Protein AF-0000000074539397 (afdb_homodimer)

Solvent-accessible surface area (backbone atoms only — not comparable to full-atom values): 5744 Å² total; per-residue (Å²): 116,48,65,47,43,32,50,68,86,37,79,55,91,69,55,73,68,56,38,49,51,54,49,51,52,51,50,55,57,53,65,69,43,85,93,54,67,86,83,60,47,39,41,38,39,37,38,38,99,120,47,65,49,43,31,49,69,87,38,78,56,90,68,54,73,68,57,39,51,51,54,48,51,53,51,50,54,58,51,67,68,42,84,94,53,68,86,82,60,47,39,40,38,40,37,39,37,100

Foldseek 3Di:
DADWDDDPNRTDDDDPVVRVVVVVVVLVVQVVDPPDDNPDDDDDDDDDD/DADWDDDPRRTDDDDPVVRVVVVVVVLVVQVVDDPDDNPDDDDDDDDDD

Structure (mmCIF, N/CA/C/O backbone):
data_AF-0000000074539397-model_v1
#
loop_
_entity.id
_entity.type
_entity.pdbx_description
1 polymer 'Uncharacterized protein'
#
loop_
_atom_site.group_PDB
_atom_site.id
_atom_site.type_symbol
_atom_site.label_atom_id
_atom_site.label_alt_id
_atom_site.label_comp_id
_atom_site.label_asym_id
_atom_site.label_entity_id
_atom_site.label_seq_id
_atom_site.pdbx_PDB_ins_code
_atom_site.Cartn_x
_atom_site.Cartn_y
_atom_site.Cartn_z
_atom_site.occupancy
_atom_site.B_iso_or_equiv
_atom_site.auth_seq_id
_atom_site.auth_comp_id
_atom_site.auth_asym_id
_atom_site.auth_atom_id
_atom_site.pdbx_PDB_model_num
ATOM 1 N N . MET A 1 1 ? -13.664 0.756 5.773 1 89.62 1 MET A N 1
ATOM 2 C CA . MET A 1 1 ? -12.266 0.525 5.418 1 89.62 1 MET A CA 1
ATOM 3 C C . MET A 1 1 ? -11.352 1.499 6.152 1 89.62 1 MET A C 1
ATOM 5 O O . MET A 1 1 ? -11.656 2.691 6.246 1 89.62 1 MET A O 1
ATOM 9 N N . GLU A 1 2 ? -10.445 0.958 6.875 1 97 2 GLU A N 1
ATOM 10 C CA . GLU A 1 2 ? -9.477 1.747 7.621 1 97 2 GLU A CA 1
ATOM 11 C C . GLU A 1 2 ? -8.07 1.591 7.035 1 97 2 GLU A C 1
ATOM 13 O O . GLU A 1 2 ? -7.707 0.509 6.57 1 97 2 GLU A O 1
ATOM 18 N N . VAL A 1 3 ? -7.348 2.729 6.996 1 98.12 3 VAL A N 1
ATOM 19 C CA . VAL A 1 3 ? -5.977 2.705 6.496 1 98.12 3 VAL A CA 1
ATOM 20 C C . VAL A 1 3 ? -5.039 3.322 7.535 1 98.12 3 VAL A C 1
ATOM 22 O O . VAL A 1 3 ? -5.309 4.41 8.047 1 98.12 3 VAL A O 1
ATOM 25 N N . ARG A 1 4 ? -4.059 2.615 7.914 1 98.5 4 ARG A N 1
ATOM 26 C CA . ARG A 1 4 ? -2.982 3.164 8.727 1 98.5 4 ARG A CA 1
ATOM 27 C C . ARG A 1 4 ? -1.689 3.271 7.93 1 98.5 4 ARG A C 1
ATOM 29 O O . ARG A 1 4 ? -1.285 2.316 7.262 1 98.5 4 ARG A O 1
ATOM 36 N N . LEU A 1 5 ? -1.11 4.406 7.969 1 98.31 5 LEU A N 1
ATOM 37 C CA . LEU A 1 5 ? 0.131 4.672 7.25 1 98.31 5 LEU A CA 1
ATOM 38 C C . LEU A 1 5 ? 1.238 5.086 8.211 1 98.31 5 LEU A C 1
ATOM 40 O O . LEU A 1 5 ? 1.041 5.973 9.047 1 98.31 5 LEU A O 1
ATOM 44 N N . VAL A 1 6 ? 2.352 4.449 8.18 1 98.31 6 VAL A N 1
ATOM 45 C CA . VAL A 1 6 ? 3.547 4.805 8.938 1 98.31 6 VAL A CA 1
ATOM 46 C C . VAL A 1 6 ? 4.715 5.039 7.984 1 98.31 6 VAL A C 1
ATOM 48 O O . VAL A 1 6 ? 4.988 4.207 7.113 1 98.31 6 VAL A O 1
ATOM 51 N N . VAL A 1 7 ? 5.336 6.18 8.117 1 98.25 7 VAL A N 1
ATOM 52 C CA . VAL A 1 7 ? 6.508 6.504 7.316 1 98.25 7 VAL A CA 1
ATOM 53 C C . VAL A 1 7 ? 7.695 6.816 8.227 1 98.25 7 VAL A C 1
ATOM 55 O O . VAL A 1 7 ? 7.637 7.746 9.039 1 98.25 7 VAL A O 1
ATOM 58 N N . ASP A 1 8 ? 8.734 5.93 8.047 1 97.88 8 ASP A N 1
ATOM 59 C CA . ASP A 1 8 ? 9.945 6.09 8.836 1 97.88 8 ASP A CA 1
ATOM 60 C C . ASP A 1 8 ? 9.633 6.168 10.328 1 97.88 8 ASP A C 1
ATOM 62 O O . ASP A 1 8 ? 10.164 7.023 11.039 1 97.88 8 ASP A O 1
ATOM 66 N N . GLY A 1 9 ? 8.672 5.289 10.656 1 97.25 9 GLY A N 1
ATOM 67 C CA . GLY A 1 9 ? 8.367 5.121 12.07 1 97.25 9 GLY A CA 1
ATOM 68 C C . GLY A 1 9 ? 7.359 6.125 12.586 1 97.25 9 GLY A C 1
ATOM 69 O O . GLY A 1 9 ? 6.938 6.055 13.742 1 97.25 9 GLY A O 1
ATOM 70 N N . GLU A 1 10 ? 6.938 7.07 11.758 1 96.38 10 GLU A N 1
ATOM 71 C CA . GLU A 1 10 ? 5.973 8.086 12.164 1 96.38 10 GLU A CA 1
ATOM 72 C C . GLU A 1 10 ? 4.586 7.797 11.602 1 96.38 10 GLU A C 1
ATOM 74 O O . GLU A 1 10 ? 4.434 7.586 10.391 1 96.38 10 GLU A O 1
ATOM 79 N N . ASP A 1 11 ? 3.604 7.887 12.453 1 97.19 11 ASP A N 1
ATOM 80 C CA . ASP A 1 11 ? 2.221 7.75 12.008 1 97.19 11 ASP A CA 1
ATOM 81 C C . ASP A 1 11 ? 1.773 8.977 11.219 1 97.19 11 ASP A C 1
ATOM 83 O O . ASP A 1 11 ? 1.992 10.109 11.656 1 97.19 11 ASP A O 1
ATOM 87 N N . ILE A 1 12 ? 1.169 8.734 10.031 1 97.25 12 ILE A N 1
ATOM 88 C CA . ILE A 1 12 ? 0.697 9.828 9.195 1 97.25 12 ILE A CA 1
ATOM 89 C C . ILE A 1 12 ? -0.818 9.969 9.328 1 97.25 12 ILE A C 1
ATOM 91 O O . ILE A 1 12 ? -1.561 9.016 9.078 1 97.25 12 ILE A O 1
ATOM 95 N N . GLU A 1 13 ? -1.29 11.117 9.797 1 95.25 13 GLU A N 1
ATOM 96 C CA . GLU A 1 13 ? -2.719 11.406 9.836 1 95.25 13 GLU A CA 1
ATOM 97 C C . GLU A 1 13 ? -3.281 11.625 8.438 1 95.25 13 GLU A C 1
ATOM 99 O O . GLU A 1 13 ? -2.689 12.344 7.629 1 95.25 13 GLU A O 1
ATOM 104 N N . MET A 1 14 ? -4.367 10.945 8.125 1 94.75 14 MET A N 1
ATOM 10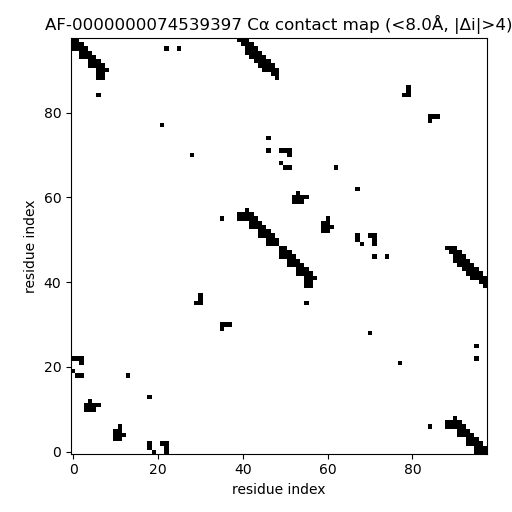5 C CA . MET A 1 14 ? -5.027 11.086 6.828 1 94.75 14 MET A CA 1
ATOM 106 C C . MET A 1 14 ? -6.492 11.477 7.004 1 94.75 14 MET A C 1
ATOM 108 O O . MET A 1 14 ? -7.16 10.992 7.922 1 94.75 14 MET A O 1
ATOM 112 N N . ASN A 1 15 ? -6.895 12.375 6.082 1 94.88 15 ASN A N 1
ATOM 113 C CA . ASN A 1 15 ? -8.328 12.656 6.094 1 94.88 15 ASN A CA 1
ATOM 114 C C . ASN A 1 15 ? -9.109 11.594 5.32 1 94.88 15 ASN A C 1
ATOM 116 O O . ASN A 1 15 ? -8.516 10.664 4.762 1 94.88 15 ASN A O 1
ATOM 120 N N . GLU A 1 16 ? -10.438 11.711 5.266 1 96.19 16 GLU A N 1
ATOM 121 C CA . GLU A 1 16 ? -11.305 10.68 4.707 1 96.19 16 GLU A CA 1
ATOM 122 C C . GLU A 1 16 ? -11.031 10.469 3.221 1 96.19 16 GLU A C 1
ATOM 124 O O . GLU A 1 16 ? -11.039 9.344 2.732 1 96.19 16 GLU A O 1
ATOM 129 N N . PHE A 1 17 ? -10.766 11.539 2.535 1 96.44 17 PHE A N 1
ATOM 130 C CA . PHE A 1 17 ? -10.508 11.453 1.101 1 96.44 17 PHE A CA 1
ATOM 131 C C . PHE A 1 17 ? -9.242 10.656 0.821 1 96.44 17 PHE A C 1
ATOM 133 O O . PHE A 1 17 ? -9.25 9.719 0.024 1 96.44 17 PHE A O 1
ATOM 140 N N . VAL A 1 18 ? -8.156 10.953 1.493 1 96.06 18 VAL A N 1
ATOM 141 C CA . VAL A 1 18 ? -6.871 10.289 1.298 1 96.06 18 VAL A CA 1
ATOM 142 C C . VAL A 1 18 ? -6.988 8.812 1.672 1 96.06 18 VAL A C 1
ATOM 144 O O . VAL A 1 18 ? -6.543 7.938 0.923 1 96.06 18 VAL A O 1
ATOM 147 N N . THR A 1 19 ? -7.637 8.602 2.83 1 97.5 19 THR A N 1
ATOM 148 C CA . THR A 1 19 ? -7.848 7.23 3.291 1 97.5 19 THR A CA 1
ATOM 149 C C . THR A 1 19 ? -8.578 6.41 2.229 1 97.5 19 THR A C 1
ATOM 151 O O . THR A 1 19 ? -8.195 5.273 1.943 1 97.5 19 THR A O 1
ATOM 154 N N . LYS A 1 20 ? -9.555 6.965 1.607 1 97.38 20 LYS A N 1
ATOM 155 C CA . LYS A 1 20 ? -10.328 6.273 0.582 1 97.38 20 LYS A CA 1
ATOM 156 C C . LYS A 1 20 ? -9.477 5.977 -0.646 1 97.38 20 LYS A C 1
ATOM 158 O O . LYS A 1 20 ? -9.531 4.875 -1.198 1 97.38 20 LYS A O 1
ATOM 163 N N . VAL A 1 21 ? -8.68 6.941 -1.057 1 97.19 21 VAL A N 1
ATOM 164 C CA . VAL A 1 21 ? -7.832 6.77 -2.229 1 97.19 21 VAL A CA 1
ATOM 165 C C . VAL A 1 21 ? -6.836 5.637 -1.984 1 97.19 21 VAL A C 1
ATOM 167 O O . VAL A 1 21 ? -6.746 4.699 -2.779 1 97.19 21 VAL A O 1
ATOM 170 N N . PHE A 1 22 ? -6.074 5.66 -0.855 1 97.94 22 PHE A N 1
ATOM 171 C CA . PHE A 1 22 ? -5.09 4.637 -0.524 1 97.94 22 PHE A CA 1
ATOM 172 C C . PHE A 1 22 ? -5.746 3.264 -0.439 1 97.94 22 PHE A C 1
ATOM 174 O O . PHE A 1 22 ? -5.246 2.293 -1.009 1 97.94 22 PHE A O 1
ATOM 181 N N . GLY A 1 23 ? -6.914 3.205 0.245 1 98.06 23 GLY A N 1
ATOM 182 C CA . GLY A 1 23 ? -7.633 1.946 0.359 1 98.06 23 GLY A CA 1
ATOM 183 C C . GLY A 1 23 ? -8.008 1.349 -0.984 1 98.06 23 GLY A C 1
ATOM 184 O O . GLY A 1 23 ? -7.801 0.155 -1.217 1 98.06 23 GLY A O 1
ATOM 185 N N . ARG A 1 24 ? -8.492 2.199 -1.854 1 97.75 24 ARG A N 1
ATOM 186 C CA . ARG A 1 24 ? -8.945 1.729 -3.162 1 97.75 24 ARG A CA 1
ATOM 187 C C . ARG A 1 24 ? -7.762 1.284 -4.02 1 97.75 24 ARG A C 1
ATOM 189 O O . ARG A 1 24 ? -7.836 0.264 -4.707 1 97.75 24 ARG A O 1
ATOM 196 N N . VAL A 1 25 ? -6.652 2.02 -3.936 1 97.81 25 VAL A N 1
ATOM 197 C CA . VAL A 1 25 ? -5.492 1.691 -4.754 1 97.81 25 VAL A CA 1
ATOM 198 C C . VAL A 1 25 ? -4.879 0.375 -4.281 1 97.81 25 VAL A C 1
ATOM 200 O O . VAL A 1 25 ? -4.562 -0.498 -5.09 1 97.81 25 VAL A O 1
ATOM 203 N N . ILE A 1 26 ? -4.805 0.132 -2.945 1 97.62 26 ILE A N 1
ATOM 204 C CA . ILE A 1 26 ? -4.227 -1.089 -2.393 1 97.62 26 ILE A CA 1
ATOM 205 C C . ILE A 1 26 ? -5.125 -2.279 -2.721 1 97.62 26 ILE A C 1
ATOM 207 O O . ILE A 1 26 ? -4.637 -3.346 -3.104 1 97.62 26 ILE A O 1
ATOM 211 N N . GLU A 1 27 ? -6.422 -2.061 -2.611 1 97.25 27 GLU A N 1
ATOM 212 C CA . GLU A 1 27 ? -7.367 -3.107 -2.992 1 97.25 27 GLU A CA 1
ATOM 213 C C . GLU A 1 27 ? -7.18 -3.514 -4.453 1 97.25 27 GLU A C 1
ATOM 215 O O . GLU A 1 27 ? -7.168 -4.703 -4.773 1 97.25 27 GLU A O 1
ATOM 220 N N . ALA A 1 28 ? -7.043 -2.533 -5.289 1 96.94 28 ALA A N 1
ATOM 221 C CA . ALA A 1 28 ? -6.832 -2.805 -6.707 1 96.94 28 ALA A CA 1
ATOM 222 C C . ALA A 1 28 ? -5.547 -3.6 -6.93 1 96.94 28 ALA A C 1
ATOM 224 O O . ALA A 1 28 ? -5.543 -4.598 -7.656 1 96.94 28 ALA A O 1
ATOM 225 N N . LEU A 1 29 ? -4.445 -3.266 -6.258 1 97.12 29 LEU A N 1
ATOM 226 C CA . LEU A 1 29 ? -3.17 -3.959 -6.395 1 97.12 29 LEU A CA 1
ATOM 227 C C . LEU A 1 29 ? -3.289 -5.41 -5.938 1 97.12 29 LEU A C 1
ATOM 229 O O . LEU A 1 29 ? -2.902 -6.328 -6.664 1 97.12 29 LEU A O 1
ATOM 233 N N . VAL A 1 30 ? -3.908 -5.668 -4.836 1 96.69 30 VAL A N 1
ATOM 234 C CA . VAL A 1 30 ? -4.004 -6.996 -4.234 1 96.69 30 VAL A CA 1
ATOM 235 C C . VAL A 1 30 ? -4.895 -7.891 -5.09 1 96.69 30 VAL A C 1
ATOM 237 O O . VAL A 1 30 ? -4.645 -9.094 -5.215 1 96.69 30 VAL A O 1
ATOM 240 N N . SER A 1 31 ? -5.844 -7.289 -5.73 1 95.69 31 SER A N 1
ATOM 241 C CA . SER A 1 31 ? -6.812 -8.047 -6.516 1 95.69 31 SER A CA 1
ATOM 242 C C . SER A 1 31 ? -6.172 -8.617 -7.781 1 95.69 31 SER A C 1
ATOM 244 O O . SER A 1 31 ? -6.734 -9.5 -8.422 1 95.69 31 SER A O 1
ATOM 246 N N . THR A 1 32 ? -4.941 -8.125 -8.109 1 92.69 32 THR A N 1
ATOM 247 C CA . THR A 1 32 ? -4.254 -8.617 -9.297 1 92.69 32 THR A CA 1
ATOM 248 C C . THR A 1 32 ? -3.438 -9.867 -8.977 1 92.69 32 THR A C 1
ATOM 250 O O . THR A 1 32 ? -2.996 -10.578 -9.883 1 92.69 32 THR A O 1
ATOM 253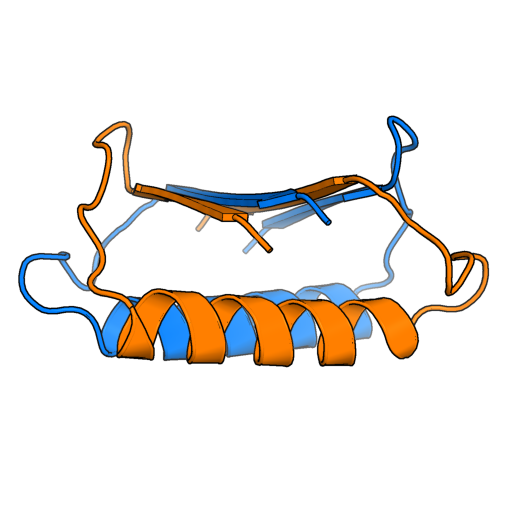 N N . LEU A 1 33 ? -3.178 -10.156 -7.793 1 94.62 33 LEU A N 1
ATOM 254 C CA . LEU A 1 33 ? -2.303 -11.242 -7.371 1 94.62 33 LEU A CA 1
ATOM 255 C C . LEU A 1 33 ? -3.021 -12.586 -7.449 1 94.62 33 LEU A C 1
ATOM 257 O O . LEU A 1 33 ? -4.176 -12.703 -7.031 1 94.62 33 LEU A O 1
ATOM 261 N N . LYS A 1 34 ? -2.252 -13.445 -8.039 1 90.25 34 LYS A N 1
ATOM 262 C CA . LYS A 1 34 ? -2.752 -14.82 -8.031 1 90.25 34 LYS A CA 1
ATOM 263 C C . LYS A 1 34 ? -2.633 -15.438 -6.645 1 90.25 34 LYS A C 1
ATOM 265 O O . LYS A 1 34 ? -1.664 -15.188 -5.922 1 90.25 34 LYS A O 1
ATOM 270 N N . GLY A 1 35 ? -3.703 -16.125 -6.141 1 90.06 35 GLY A N 1
ATOM 271 C CA . GLY A 1 35 ? -3.607 -16.875 -4.895 1 90.06 35 GLY A CA 1
ATOM 272 C C . GLY A 1 35 ? -4.125 -16.109 -3.695 1 90.06 35 GLY A C 1
ATOM 273 O O . GLY A 1 35 ? -4.082 -16.594 -2.566 1 90.06 35 GLY A O 1
ATOM 274 N N . VAL A 1 36 ? -4.461 -14.875 -3.988 1 94.44 36 VAL A N 1
ATOM 275 C CA . VAL A 1 36 ? -5.023 -14.078 -2.902 1 94.44 36 VAL A CA 1
ATOM 276 C C . VAL A 1 36 ? -6.543 -14.023 -3.041 1 94.44 36 VAL A C 1
ATOM 278 O O . VAL A 1 36 ? -7.066 -13.688 -4.105 1 94.44 36 VAL A O 1
ATOM 281 N N . ASP A 1 37 ? -7.211 -14.344 -1.965 1 93.44 37 ASP A N 1
ATOM 282 C CA . ASP A 1 37 ? -8.672 -14.289 -1.953 1 93.44 37 ASP A CA 1
ATOM 283 C C . ASP A 1 37 ? -9.172 -12.852 -2.025 1 93.44 37 ASP A C 1
ATOM 285 O O . ASP A 1 37 ? -8.602 -11.961 -1.398 1 93.44 37 ASP A O 1
ATOM 289 N N . GLU A 1 38 ? -10.219 -12.617 -2.771 1 93.12 38 GLU A N 1
ATOM 290 C CA . GLU A 1 38 ? -10.797 -11.289 -2.93 1 93.12 38 GLU A CA 1
ATOM 291 C C . GLU A 1 38 ? -11.445 -10.805 -1.634 1 93.12 38 GLU A C 1
ATOM 293 O O . GLU A 1 38 ? -11.625 -9.602 -1.434 1 93.12 38 GLU A O 1
ATOM 298 N N . ASP A 1 39 ? -11.852 -11.75 -0.83 1 95.88 39 ASP A N 1
ATOM 299 C CA . ASP A 1 39 ? -12.547 -11.391 0.403 1 95.88 39 ASP A CA 1
ATOM 300 C C . ASP A 1 39 ? -11.562 -11.25 1.564 1 95.88 39 ASP A C 1
ATOM 302 O O . ASP A 1 39 ? -11.891 -11.586 2.705 1 95.88 39 ASP A O 1
ATOM 306 N N . TRP A 1 40 ? -10.406 -10.828 1.252 1 97.19 40 TRP A N 1
ATOM 307 C CA . TRP A 1 40 ? -9.414 -10.602 2.301 1 97.19 40 TRP A CA 1
ATOM 308 C C . TRP A 1 40 ? -9.922 -9.578 3.311 1 97.19 40 TRP A C 1
ATOM 310 O O . TRP A 1 40 ? -10.75 -8.727 2.98 1 97.19 40 TRP A O 1
ATOM 320 N N . ASP A 1 41 ? -9.438 -9.562 4.621 1 98.19 41 ASP A N 1
ATOM 321 C CA . ASP A 1 41 ? -9.836 -8.648 5.684 1 98.19 41 ASP A CA 1
ATOM 322 C C . ASP A 1 41 ? -8.734 -7.629 5.98 1 98.19 41 ASP A C 1
ATOM 324 O O . ASP A 1 41 ? -9.016 -6.453 6.215 1 98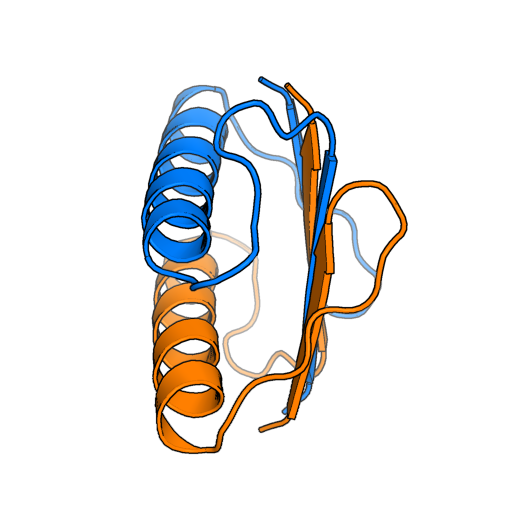.19 41 ASP A O 1
ATOM 328 N N . ILE A 1 42 ? -7.484 -8.141 6.02 1 98.56 42 ILE A N 1
ATOM 329 C CA . ILE A 1 42 ? -6.379 -7.27 6.398 1 98.56 42 ILE A CA 1
ATOM 330 C C . ILE A 1 42 ? -5.242 -7.406 5.387 1 98.56 42 ILE A C 1
ATOM 332 O O . ILE A 1 42 ? -4.891 -8.523 4.984 1 98.56 42 ILE A O 1
ATOM 336 N N . VAL A 1 43 ? -4.695 -6.27 4.828 1 98.56 43 VAL A N 1
ATOM 337 C CA . VAL A 1 43 ? -3.508 -6.227 3.979 1 98.56 43 VAL A CA 1
ATOM 338 C C . VAL A 1 43 ? -2.426 -5.379 4.645 1 98.56 43 VAL A C 1
ATOM 340 O O . VAL A 1 43 ? -2.703 -4.285 5.141 1 98.56 43 VAL A O 1
ATOM 343 N N . GLN A 1 44 ? -1.243 -5.863 4.75 1 98.56 44 GLN A N 1
ATOM 344 C CA . GLN A 1 44 ? -0.082 -5.117 5.223 1 98.56 44 GLN A CA 1
ATOM 345 C C . GLN A 1 44 ? 1.012 -5.07 4.16 1 98.56 44 GLN A C 1
ATOM 347 O O . GLN A 1 44 ? 1.398 -6.105 3.613 1 98.56 44 GLN A O 1
ATOM 352 N N . ILE A 1 45 ? 1.408 -3.957 3.82 1 98.75 45 ILE A N 1
ATOM 353 C CA . ILE A 1 45 ? 2.477 -3.754 2.848 1 98.75 45 ILE A CA 1
ATOM 354 C C . ILE A 1 45 ? 3.633 -3 3.504 1 98.75 45 ILE A C 1
ATOM 356 O O . ILE A 1 45 ? 3.418 -2.012 4.207 1 98.75 45 ILE A O 1
ATOM 360 N N . GLU A 1 46 ? 4.766 -3.467 3.336 1 98.75 46 GLU A N 1
ATOM 361 C CA . GLU A 1 46 ? 5.98 -2.771 3.748 1 98.75 46 GLU A CA 1
ATOM 362 C C . GLU A 1 46 ? 6.914 -2.541 2.562 1 98.75 46 GLU A C 1
ATOM 364 O O . GLU A 1 46 ? 7.25 -3.479 1.837 1 98.75 46 GLU A O 1
ATOM 369 N N . VAL A 1 47 ? 7.25 -1.329 2.369 1 98.5 47 VAL A N 1
ATOM 370 C CA . VAL A 1 47 ? 8.172 -0.952 1.305 1 98.5 47 VAL A CA 1
ATOM 371 C C . VAL A 1 47 ? 9.438 -0.349 1.908 1 98.5 47 VAL A C 1
ATOM 373 O O . VAL A 1 47 ? 9.367 0.609 2.682 1 98.5 47 VAL A O 1
ATOM 376 N N . VAL A 1 48 ? 10.57 -0.99 1.524 1 98.12 48 VAL A N 1
ATOM 377 C CA . VAL A 1 48 ? 11.852 -0.542 2.047 1 98.12 48 VAL A CA 1
ATOM 378 C C . VAL A 1 48 ? 12.766 -0.128 0.894 1 98.12 48 VAL A C 1
ATOM 380 O O . VAL A 1 48 ? 12.977 -0.9 -0.044 1 98.12 48 VAL A O 1
ATOM 383 N N . ARG A 1 49 ? 13.258 1.145 0.963 1 94.25 49 ARG A N 1
ATOM 384 C CA . ARG A 1 49 ? 14.211 1.64 -0.027 1 94.25 49 ARG A CA 1
ATOM 385 C C . ARG A 1 49 ? 15.648 1.352 0.402 1 94.25 49 ARG A C 1
ATOM 387 O O . ARG A 1 49 ? 15.938 1.256 1.597 1 94.25 49 ARG A O 1
ATOM 394 N N . MET B 1 1 ? 14.906 -1.716 -3.822 1 89.94 1 MET B N 1
ATOM 395 C CA . MET B 1 1 ? 13.586 -1.585 -3.211 1 89.94 1 MET B CA 1
ATOM 396 C C . MET B 1 1 ? 12.992 -2.955 -2.906 1 89.94 1 MET B C 1
ATOM 398 O O . MET B 1 1 ? 13.062 -3.867 -3.73 1 89.94 1 MET B O 1
ATOM 402 N N . GLU B 1 2 ? 12.664 -3.15 -1.682 1 97 2 GLU B N 1
ATOM 403 C CA . GLU B 1 2 ? 12.047 -4.395 -1.227 1 97 2 GLU B CA 1
ATOM 404 C C . GLU B 1 2 ? 10.594 -4.172 -0.81 1 97 2 GLU B C 1
ATOM 406 O O . GLU B 1 2 ? 10.258 -3.129 -0.249 1 97 2 GLU B O 1
ATOM 411 N N . VAL B 1 3 ? 9.742 -5.16 -1.182 1 98.19 3 VAL B N 1
ATOM 412 C CA . VAL B 1 3 ? 8.336 -5.09 -0.803 1 98.19 3 VAL B CA 1
ATOM 413 C C . VAL B 1 3 ? 7.926 -6.375 -0.092 1 98.19 3 VAL B C 1
ATOM 415 O O . VAL B 1 3 ? 8.211 -7.477 -0.572 1 98.19 3 VAL B O 1
ATOM 418 N N . ARG B 1 4 ? 7.41 -6.25 1.06 1 98.5 4 ARG B N 1
ATOM 419 C CA . ARG B 1 4 ? 6.789 -7.375 1.749 1 98.5 4 ARG B CA 1
ATOM 420 C C . ARG B 1 4 ? 5.277 -7.207 1.823 1 98.5 4 ARG B C 1
ATOM 422 O O . ARG B 1 4 ? 4.785 -6.141 2.205 1 98.5 4 ARG B O 1
ATOM 429 N N . LEU B 1 5 ? 4.59 -8.195 1.429 1 98.31 5 LEU B N 1
ATOM 430 C CA . LEU B 1 5 ? 3.131 -8.188 1.431 1 98.31 5 LEU B CA 1
ATOM 431 C C . LEU B 1 5 ? 2.582 -9.305 2.311 1 98.31 5 LEU B C 1
ATOM 433 O O . LEU B 1 5 ? 2.99 -10.461 2.18 1 98.31 5 LEU B O 1
ATOM 437 N N . VAL B 1 6 ? 1.743 -9 3.234 1 98.31 6 VAL B N 1
ATOM 438 C CA . VAL B 1 6 ? 1.028 -9.969 4.066 1 98.31 6 VAL B CA 1
ATOM 439 C C . VAL B 1 6 ? -0.478 -9.773 3.906 1 98.31 6 VAL B C 1
ATOM 441 O O . VAL B 1 6 ? -0.979 -8.648 4.016 1 98.31 6 VAL B O 1
ATOM 444 N N . VAL B 1 7 ? -1.16 -10.852 3.594 1 98.25 7 VAL B N 1
ATOM 445 C CA . VAL B 1 7 ? -2.613 -10.82 3.469 1 98.25 7 VAL B CA 1
ATOM 446 C C . VAL B 1 7 ? -3.234 -11.844 4.422 1 98.25 7 VAL B C 1
ATOM 448 O O . VAL B 1 7 ? -2.961 -13.039 4.324 1 98.25 7 VAL B O 1
ATOM 451 N N . ASP B 1 8 ? -4.039 -11.25 5.363 1 97.88 8 ASP B N 1
ATOM 452 C CA . ASP B 1 8 ? -4.723 -12.086 6.348 1 97.88 8 ASP B CA 1
ATOM 453 C C . ASP B 1 8 ? -3.74 -13.008 7.062 1 97.88 8 ASP B C 1
ATOM 455 O O . ASP B 1 8 ? -4.008 -14.203 7.23 1 97.88 8 ASP B O 1
ATOM 459 N N . GLY B 1 9 ? -2.602 -12.359 7.336 1 97.25 9 GLY B N 1
ATOM 460 C CA . GLY B 1 9 ? -1.621 -13.047 8.156 1 97.25 9 GLY B CA 1
ATOM 461 C C . GLY B 1 9 ? -0.694 -13.945 7.359 1 97.25 9 GLY B C 1
ATOM 462 O O . GLY B 1 9 ? 0.241 -14.531 7.914 1 97.25 9 GLY B O 1
ATOM 463 N N . GLU B 1 10 ? -0.91 -14.094 6.082 1 96.5 10 GLU B N 1
ATOM 464 C CA . GLU B 1 10 ? -0.08 -14.938 5.23 1 96.5 10 GLU B CA 1
ATOM 465 C C . GLU B 1 10 ? 0.875 -14.109 4.383 1 96.5 10 GLU B C 1
ATOM 467 O O . GLU B 1 10 ? 0.453 -13.172 3.701 1 96.5 10 GLU B O 1
ATOM 472 N N . ASP B 1 11 ? 2.109 -14.508 4.379 1 97.19 11 ASP B N 1
ATOM 473 C CA . ASP B 1 11 ? 3.092 -13.867 3.51 1 97.19 11 ASP B CA 1
ATOM 474 C C . ASP B 1 11 ? 2.859 -14.242 2.049 1 97.19 11 ASP B C 1
ATOM 476 O O . ASP B 1 11 ? 2.684 -15.422 1.728 1 97.19 11 ASP B O 1
ATOM 480 N N . ILE B 1 12 ? 2.846 -13.211 1.157 1 97.25 12 ILE B N 1
ATOM 481 C CA . ILE B 1 12 ? 2.629 -13.445 -0.266 1 97.25 12 ILE B CA 1
ATOM 482 C C . ILE B 1 12 ? 3.957 -13.352 -1.013 1 97.25 12 ILE B C 1
ATOM 484 O O . ILE B 1 12 ? 4.645 -12.328 -0.942 1 97.25 12 ILE B O 1
ATOM 488 N N . GLU B 1 13 ? 4.359 -14.422 -1.688 1 95.19 13 GLU B N 1
ATOM 489 C CA . 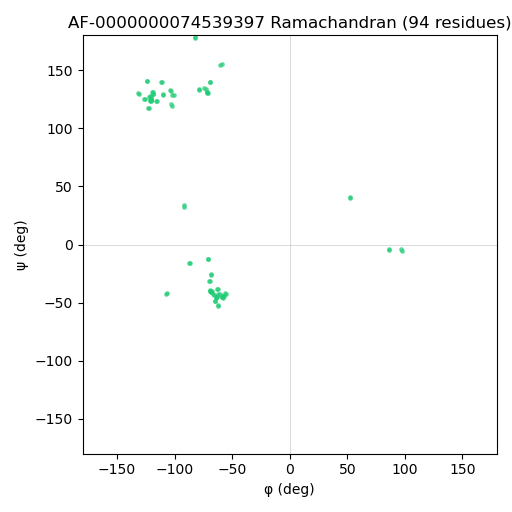GLU B 1 13 ? 5.543 -14.406 -2.545 1 95.19 13 GLU B CA 1
ATOM 490 C C . GLU B 1 13 ? 5.289 -13.594 -3.814 1 9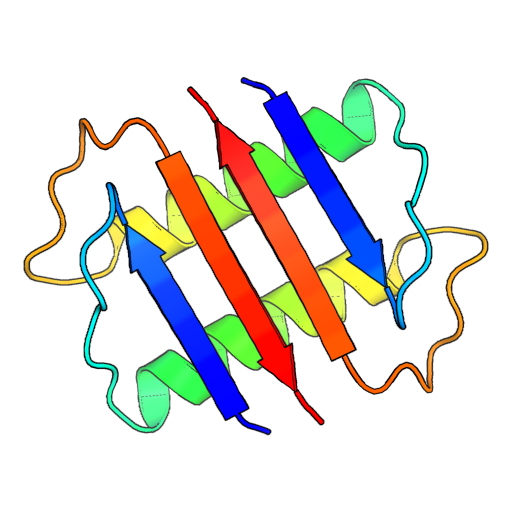5.19 13 GLU B C 1
ATOM 492 O O . GLU B 1 13 ? 4.25 -13.75 -4.457 1 95.19 13 GLU B O 1
ATOM 497 N N . MET B 1 14 ? 6.199 -12.688 -4.113 1 94.81 14 MET B N 1
ATOM 498 C CA . MET B 1 14 ? 6.102 -11.875 -5.32 1 94.81 14 MET B CA 1
ATOM 499 C C . MET B 1 14 ? 7.359 -12.008 -6.172 1 94.81 14 MET B C 1
ATOM 501 O O . MET B 1 14 ? 8.469 -12.094 -5.641 1 94.81 14 MET B O 1
ATOM 505 N N . ASN B 1 15 ? 7.07 -12.047 -7.488 1 94.75 15 ASN B N 1
ATOM 506 C CA . ASN B 1 15 ? 8.242 -12 -8.359 1 94.75 15 ASN B CA 1
ATOM 507 C C . ASN B 1 15 ? 8.734 -10.57 -8.562 1 94.75 15 ASN B C 1
ATOM 509 O O . ASN B 1 15 ? 8.141 -9.625 -8.039 1 94.75 15 ASN B O 1
ATOM 513 N N . GLU B 1 16 ? 9.828 -10.383 -9.297 1 96.25 16 GLU B N 1
ATOM 514 C CA . GLU B 1 16 ? 10.492 -9.086 -9.438 1 96.25 16 GLU B CA 1
ATOM 515 C C . GLU B 1 16 ? 9.578 -8.062 -10.086 1 96.25 16 GLU B C 1
ATOM 517 O O . GLU B 1 16 ? 9.562 -6.891 -9.695 1 96.25 16 GLU B O 1
ATOM 522 N N . PHE B 1 17 ? 8.82 -8.492 -11.039 1 96.31 17 PHE B N 1
ATOM 523 C CA . PHE B 1 17 ? 7.922 -7.586 -11.75 1 96.31 17 PHE B CA 1
ATOM 524 C C . PHE B 1 17 ? 6.852 -7.043 -10.812 1 96.31 17 PHE B C 1
ATOM 526 O O . PHE B 1 17 ? 6.648 -5.828 -10.727 1 96.31 17 PHE B O 1
ATOM 533 N N . VAL B 1 18 ? 6.195 -7.879 -10.047 1 96.12 18 VAL B N 1
ATOM 534 C CA . VAL B 1 18 ? 5.129 -7.488 -9.133 1 96.12 18 VAL B CA 1
ATOM 535 C C . VAL B 1 18 ? 5.688 -6.57 -8.047 1 96.12 18 VAL B C 1
ATOM 537 O O . VAL B 1 18 ? 5.109 -5.527 -7.75 1 96.12 18 VAL B O 1
ATOM 540 N N . THR B 1 19 ? 6.844 -7.016 -7.52 1 97.44 19 THR B N 1
ATOM 541 C CA . THR B 1 19 ? 7.508 -6.219 -6.496 1 97.44 19 THR B CA 1
ATOM 542 C C . THR B 1 19 ? 7.766 -4.801 -6.996 1 97.44 19 THR B C 1
ATOM 544 O O . THR B 1 19 ? 7.512 -3.828 -6.281 1 97.44 19 THR B O 1
ATOM 547 N N . LYS B 1 20 ? 8.203 -4.648 -8.203 1 97.38 20 LYS B N 1
ATOM 548 C CA . LYS B 1 20 ? 8.5 -3.342 -8.789 1 97.38 20 LYS B CA 1
ATOM 549 C C . LY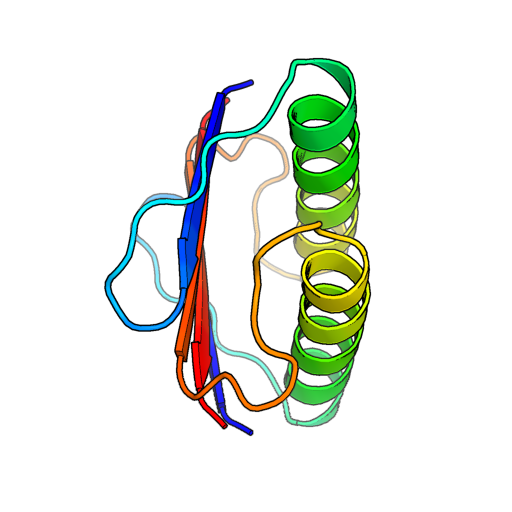S B 1 20 ? 7.227 -2.512 -8.938 1 97.38 20 LYS B C 1
ATOM 551 O O . LYS B 1 20 ? 7.215 -1.32 -8.625 1 97.38 20 LYS B O 1
ATOM 556 N N . VAL B 1 21 ? 6.16 -3.148 -9.398 1 97.19 21 VAL B N 1
ATOM 557 C CA . VAL B 1 21 ? 4.895 -2.449 -9.602 1 97.19 21 VAL B CA 1
ATOM 558 C C . VAL B 1 21 ? 4.379 -1.923 -8.258 1 97.19 21 VAL B C 1
ATOM 560 O O . VAL B 1 21 ? 4.09 -0.732 -8.125 1 97.19 21 VAL B O 1
ATOM 563 N N . PHE B 1 22 ? 4.266 -2.775 -7.227 1 97.94 22 PHE B N 1
ATOM 564 C CA . PHE B 1 22 ? 3.783 -2.381 -5.91 1 97.94 22 PHE B CA 1
ATOM 565 C C . PHE B 1 22 ? 4.645 -1.265 -5.328 1 97.94 22 PHE B C 1
ATOM 567 O O . PHE B 1 22 ? 4.121 -0.266 -4.832 1 97.94 22 PHE B O 1
ATOM 574 N N . GLY B 1 23 ? 5.973 -1.432 -5.426 1 98.06 23 GLY B N 1
ATOM 575 C CA . GLY B 1 23 ? 6.879 -0.408 -4.93 1 98.06 23 GLY B CA 1
ATOM 576 C C . GLY B 1 23 ? 6.652 0.949 -5.57 1 98.06 23 GLY B C 1
ATOM 577 O O . GLY B 1 23 ? 6.586 1.965 -4.875 1 98.06 23 GLY B O 1
ATOM 578 N N . ARG B 1 24 ? 6.488 0.953 -6.863 1 97.81 24 ARG B N 1
ATOM 579 C CA . ARG B 1 24 ? 6.32 2.203 -7.598 1 97.81 24 ARG B CA 1
ATOM 580 C C . ARG B 1 24 ? 4.977 2.85 -7.273 1 97.81 24 ARG B C 1
ATOM 582 O O . ARG B 1 24 ? 4.895 4.07 -7.105 1 97.81 24 ARG B O 1
ATOM 589 N N . VAL B 1 25 ? 3.934 2.023 -7.156 1 97.81 25 VAL B N 1
ATOM 590 C CA . VAL B 1 25 ? 2.605 2.562 -6.887 1 97.81 25 VAL B CA 1
ATOM 591 C C . VAL B 1 25 ? 2.562 3.16 -5.484 1 97.81 25 VAL B C 1
ATOM 593 O O . VAL B 1 25 ? 2.062 4.27 -5.289 1 97.81 25 VAL B O 1
ATOM 596 N N . ILE B 1 26 ? 3.197 2.502 -4.473 1 97.62 26 ILE B N 1
ATOM 597 C CA . ILE B 1 26 ? 3.205 2.984 -3.096 1 97.62 26 ILE B CA 1
ATOM 598 C C . ILE B 1 26 ? 4.031 4.262 -3 1 97.62 26 ILE B C 1
ATOM 600 O O . ILE B 1 26 ? 3.631 5.223 -2.34 1 97.62 26 ILE B O 1
ATOM 604 N N . GLU B 1 27 ? 5.152 4.27 -3.697 1 97.25 27 GLU B N 1
ATOM 605 C CA . GLU B 1 27 ? 5.965 5.48 -3.75 1 97.25 27 GLU B CA 1
ATOM 606 C C . GLU B 1 27 ? 5.168 6.656 -4.309 1 97.25 27 GLU B C 1
ATOM 608 O O . GLU B 1 27 ? 5.223 7.762 -3.768 1 97.25 27 GLU B O 1
ATOM 613 N N . ALA B 1 28 ? 4.445 6.402 -5.355 1 97 28 ALA B N 1
ATOM 614 C CA . ALA B 1 28 ? 3.623 7.449 -5.961 1 97 28 ALA B CA 1
ATOM 615 C C . ALA B 1 28 ? 2.566 7.953 -4.984 1 97 28 ALA B C 1
ATOM 617 O O . ALA B 1 28 ? 2.393 9.164 -4.816 1 97 28 ALA B O 1
ATOM 618 N N . LEU B 1 29 ? 1.901 7.062 -4.234 1 97.19 29 LEU B N 1
ATOM 619 C CA . LEU B 1 29 ? 0.875 7.438 -3.27 1 97.19 29 LEU B CA 1
ATOM 620 C C . LEU B 1 29 ? 1.467 8.289 -2.15 1 97.19 29 LEU B C 1
ATOM 622 O O . LEU B 1 29 ? 0.95 9.359 -1.841 1 97.19 29 LEU B O 1
ATOM 626 N N . VAL B 1 30 ? 2.582 7.926 -1.628 1 96.69 30 VAL B N 1
ATOM 627 C CA . VAL B 1 30 ? 3.205 8.586 -0.487 1 96.69 30 VAL B CA 1
ATOM 628 C C . VAL B 1 30 ? 3.709 9.969 -0.904 1 96.69 30 VAL B C 1
ATOM 630 O O . VAL B 1 30 ? 3.658 10.914 -0.119 1 96.69 30 VAL B O 1
ATOM 633 N N . SER B 1 31 ? 4.086 10.078 -2.117 1 95.75 31 SER B N 1
ATOM 634 C CA . SER B 1 31 ? 4.66 11.32 -2.611 1 95.75 31 SER B CA 1
ATOM 635 C C . SER B 1 31 ? 3.6 12.414 -2.734 1 95.75 31 SER B C 1
ATOM 637 O O . SER B 1 31 ? 3.926 13.594 -2.857 1 95.75 31 SER B O 1
ATOM 639 N N . THR B 1 32 ? 2.301 12.008 -2.627 1 92.75 32 THR B N 1
ATOM 640 C CA . THR B 1 32 ? 1.223 12.984 -2.727 1 92.75 32 THR B CA 1
ATOM 641 C C . THR B 1 32 ? 0.916 13.594 -1.361 1 92.75 32 THR B C 1
ATOM 643 O O . THR B 1 32 ? 0.228 14.609 -1.271 1 92.75 32 THR B O 1
ATOM 646 N N . LEU B 1 33 ? 1.344 13.031 -0.334 1 94.5 33 LEU B N 1
ATOM 647 C CA . LEU B 1 33 ? 1.007 13.445 1.024 1 94.5 33 LEU B CA 1
ATOM 648 C C . LEU B 1 33 ? 1.828 14.656 1.445 1 94.5 33 LEU B C 1
ATOM 650 O O . LEU B 1 33 ? 3.035 14.711 1.201 1 94.5 33 LEU B O 1
ATOM 654 N N . LYS B 1 34 ? 1.042 15.516 1.999 1 90.06 34 LYS B N 1
ATOM 655 C CA . LYS B 1 34 ? 1.727 16.656 2.605 1 90.06 34 LYS B CA 1
ATOM 656 C C . LYS B 1 34 ? 2.414 16.25 3.906 1 90.06 34 LYS B C 1
ATOM 658 O O . LYS B 1 34 ? 1.892 15.438 4.664 1 90.06 34 LYS B O 1
ATOM 663 N N . GLY B 1 35 ? 3.699 16.672 4.145 1 90 35 GLY B N 1
ATOM 664 C CA . GLY B 1 35 ? 4.363 16.469 5.422 1 90 35 GLY B CA 1
ATOM 665 C C . GLY B 1 35 ? 5.246 15.234 5.434 1 90 35 GLY B C 1
ATOM 666 O O . GLY B 1 35 ? 5.848 14.906 6.461 1 90 35 GLY B O 1
ATOM 667 N N . VAL B 1 36 ? 5.168 14.547 4.32 1 94.44 36 VAL B N 1
ATOM 668 C CA . VAL B 1 36 ? 6.035 13.375 4.227 1 94.44 36 VAL B CA 1
ATOM 669 C C . VAL B 1 36 ? 7.25 13.703 3.361 1 94.44 36 VAL B C 1
ATOM 671 O O . VAL B 1 36 ? 7.109 14.203 2.242 1 94.44 36 VAL B O 1
ATOM 674 N N . ASP B 1 37 ? 8.406 13.414 3.908 1 93.19 37 ASP B N 1
ATOM 675 C CA . ASP B 1 37 ? 9.641 13.641 3.172 1 93.19 37 ASP B CA 1
ATOM 676 C C . ASP B 1 37 ? 9.773 12.68 1.996 1 93.19 37 ASP B C 1
ATOM 678 O O . ASP B 1 37 ? 9.43 11.5 2.115 1 93.19 37 ASP B O 1
ATOM 682 N N . GLU B 1 38 ? 10.25 13.164 0.883 1 93 38 GLU B N 1
ATOM 683 C CA . GLU B 1 38 ? 10.406 12.344 -0.315 1 93 38 GLU B CA 1
ATOM 684 C C . GLU B 1 38 ? 11.508 11.297 -0.127 1 93 38 GLU B C 1
ATOM 686 O O . GLU B 1 38 ? 11.539 10.289 -0.834 1 93 38 GLU B O 1
ATOM 691 N N . ASP B 1 39 ? 12.43 11.609 0.756 1 95.81 39 ASP B N 1
ATOM 692 C CA . ASP B 1 39 ? 13.555 10.703 0.951 1 95.81 39 ASP B CA 1
ATOM 693 C C . ASP B 1 39 ? 13.258 9.695 2.059 1 95.81 39 ASP B C 1
ATOM 695 O O . ASP B 1 39 ? 14.156 9.312 2.811 1 95.81 39 ASP B O 1
ATOM 699 N N . TRP B 1 40 ? 12.047 9.328 2.152 1 97.12 40 TRP B N 1
ATOM 700 C CA . TRP B 1 40 ? 11.68 8.32 3.139 1 97.12 40 TRP B CA 1
ATOM 701 C C . TRP B 1 40 ? 12.414 7.012 2.881 1 97.12 40 TRP B C 1
ATOM 703 O O . TRP B 1 40 ? 12.805 6.727 1.745 1 97.12 40 TRP B O 1
ATOM 713 N N . ASP B 1 41 ? 12.664 6.098 3.92 1 98.12 41 ASP B N 1
ATOM 714 C CA . ASP B 1 41 ? 13.352 4.816 3.809 1 98.12 41 ASP B CA 1
ATOM 715 C C . ASP B 1 41 ? 12.367 3.652 3.904 1 98.12 41 ASP B C 1
ATOM 717 O O . ASP B 1 41 ? 12.5 2.66 3.184 1 98.12 41 ASP B O 1
ATOM 721 N N . ILE B 1 42 ? 11.406 3.791 4.848 1 98.5 42 ILE B N 1
ATOM 722 C CA . ILE B 1 42 ? 10.492 2.684 5.086 1 98.5 42 ILE B CA 1
ATOM 723 C C . ILE B 1 42 ? 9.055 3.199 5.105 1 98.5 42 ILE B C 1
ATOM 725 O O . ILE B 1 42 ? 8.766 4.227 5.723 1 98.5 42 ILE B O 1
ATOM 729 N N . VAL B 1 43 ? 8.094 2.566 4.336 1 98.5 43 VAL B N 1
ATOM 730 C CA . VAL B 1 43 ? 6.66 2.836 4.367 1 98.5 43 VAL B CA 1
ATOM 731 C C . VAL B 1 43 ? 5.906 1.576 4.781 1 98.5 43 VAL B C 1
ATOM 733 O O . VAL B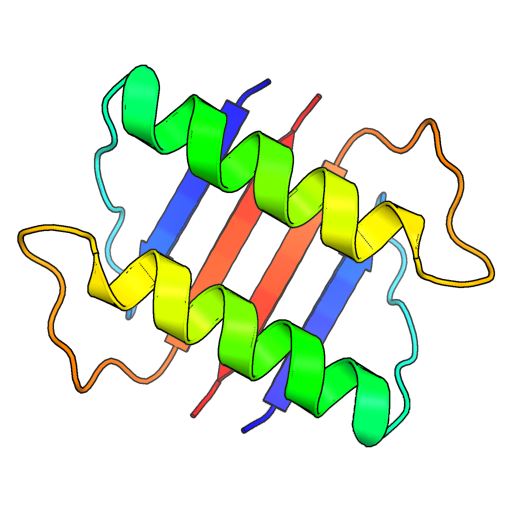 1 43 ? 6.184 0.484 4.285 1 98.5 43 VAL B O 1
ATOM 736 N N . GLN B 1 44 ? 5.043 1.667 5.723 1 98.56 44 GLN B N 1
ATOM 737 C CA . GLN B 1 44 ? 4.148 0.586 6.125 1 98.56 44 GLN B CA 1
ATOM 738 C C . GLN B 1 44 ? 2.688 1 5.977 1 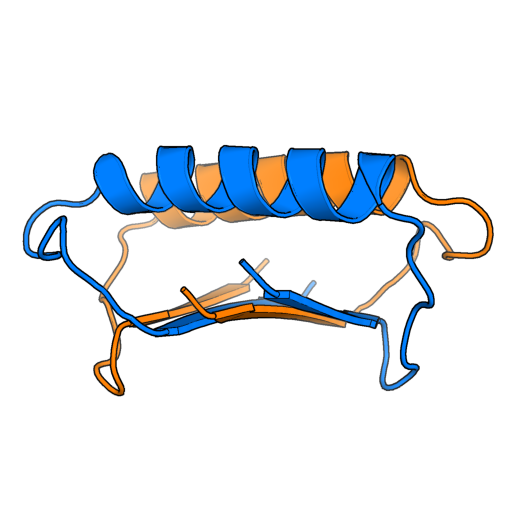98.56 44 GLN B C 1
ATOM 740 O O . GLN B 1 44 ? 2.283 2.057 6.465 1 98.56 44 GLN B O 1
ATOM 745 N N . ILE B 1 45 ? 1.975 0.288 5.27 1 98.75 45 ILE B N 1
ATOM 746 C CA . ILE B 1 45 ? 0.55 0.534 5.07 1 98.75 45 ILE B CA 1
ATOM 747 C C . ILE B 1 45 ? -0.256 -0.661 5.574 1 98.75 45 ILE B C 1
ATOM 749 O O . ILE B 1 45 ? 0.088 -1.812 5.297 1 98.75 45 ILE B O 1
ATOM 753 N N . GLU B 1 46 ? -1.215 -0.416 6.324 1 98.75 46 GLU B N 1
ATOM 754 C CA . GLU B 1 46 ? -2.18 -1.43 6.742 1 98.75 46 GLU B CA 1
ATOM 755 C C . GLU B 1 46 ? -3.596 -1.047 6.324 1 98.75 46 GLU B C 1
ATOM 757 O O . GLU B 1 46 ? -4.059 0.056 6.621 1 98.75 46 GLU B O 1
ATOM 762 N N . VAL B 1 47 ? -4.199 -1.917 5.602 1 98.44 47 VAL B N 1
ATOM 763 C CA . VAL B 1 47 ? -5.574 -1.721 5.164 1 98.44 47 VAL B CA 1
ATOM 764 C C . VAL B 1 47 ? -6.473 -2.791 5.785 1 98.44 47 VAL B C 1
ATOM 766 O O . VAL B 1 47 ? -6.215 -3.986 5.633 1 98.44 47 VAL B O 1
ATOM 769 N N . VAL B 1 48 ? -7.508 -2.273 6.504 1 98.12 48 VAL B N 1
ATOM 770 C CA . VAL B 1 48 ? -8.43 -3.182 7.18 1 98.12 48 VAL B CA 1
ATOM 771 C C . VAL B 1 48 ? -9.844 -2.959 6.66 1 98.12 48 VAL B C 1
ATOM 773 O O . VAL B 1 48 ? -10.344 -1.831 6.66 1 98.12 48 VAL B O 1
ATOM 776 N N . ARG B 1 49 ? -10.477 -4.066 6.164 1 94.19 49 ARG B N 1
ATOM 777 C CA . ARG B 1 49 ? -11.867 -4.02 5.719 1 94.19 49 ARG B CA 1
ATOM 778 C C . ARG B 1 49 ? -12.82 -4.328 6.863 1 94.19 49 ARG B C 1
ATOM 780 O O . ARG B 1 49 ? -12.461 -5.039 7.805 1 94.19 49 ARG B O 1
#

Secondary structure (DSSP, 8-state):
-EEEEEETTEEEP--HHHHHHHHHHHHHHHHTSTT--TT-SEEEEEEE-/-EEEEEETTEEEP--HHHHHHHHHHHHHHHHTSTT--TT-SEEEEEEE-

Organism: Archaeoglobus fulgidus (strain ATCC 49558 / DSM 4304 / JCM 9628 / NBRC 100126 / VC-16) (NCBI:txid224325)

pLDDT: mean 96.45, std 2.26, range [89.62, 98.75]

Radius of gyration: 12.54 Å; Cα contacts (8 Å, |Δi|>4): 140; chains: 2; bounding box: 27×34×24 Å

Sequence (98 aa):
MEVRLVVDGEDIEMNEFVTKVFGRVIEALVSTLKGVDEDWDIVQIEVVRMEVRLVVDGEDIEMNEFVTKVFGRVIEALVSTLKGVDEDWDIVQIEVVR